Protein AF-A0A9N7NB56-F1 (afdb_monomer_lite)

Structure (mmCIF, N/CA/C/O backbone):
data_AF-A0A9N7NB56-F1
#
_entry.id   AF-A0A9N7NB56-F1
#
loop_
_atom_site.group_PDB
_atom_site.id
_atom_site.type_symbol
_atom_site.label_atom_id
_atom_site.label_alt_id
_atom_site.label_comp_id
_atom_site.label_asym_id
_atom_site.label_entity_id
_atom_site.label_seq_id
_atom_site.pdbx_PDB_ins_code
_atom_site.Cartn_x
_atom_site.Cartn_y
_atom_site.Cartn_z
_atom_site.occupancy
_atom_site.B_iso_or_equiv
_atom_site.auth_seq_id
_atom_site.auth_comp_id
_atom_site.auth_asym_id
_atom_site.auth_atom_id
_atom_site.pdbx_PDB_model_num
ATOM 1 N N . GLY A 1 1 ? 1.271 28.062 16.861 1.00 43.12 1 GLY A N 1
ATOM 2 C CA . GLY A 1 1 ? 0.602 27.598 15.632 1.00 43.12 1 GLY A CA 1
ATOM 3 C C . GLY A 1 1 ? 0.460 26.102 15.735 1.00 43.12 1 GLY A C 1
ATOM 4 O O . GLY A 1 1 ? 1.408 25.473 16.178 1.00 43.12 1 GLY A O 1
ATOM 5 N N . ARG A 1 2 ? -0.720 25.540 15.452 1.00 46.34 2 ARG A N 1
ATOM 6 C CA . ARG A 1 2 ? -0.911 24.083 15.499 1.00 46.34 2 ARG A CA 1
ATOM 7 C C . ARG A 1 2 ? -0.039 23.467 14.411 1.00 46.34 2 ARG A C 1
ATOM 9 O O . ARG A 1 2 ? -0.253 23.765 13.242 1.00 46.34 2 ARG A O 1
ATOM 16 N N . GLU A 1 3 ? 0.943 22.661 14.791 1.00 52.75 3 GLU A N 1
ATOM 17 C CA . GLU A 1 3 ? 1.738 21.892 13.840 1.00 52.75 3 GLU A CA 1
ATOM 18 C C . GLU A 1 3 ? 0.854 20.803 13.225 1.00 52.75 3 GLU A C 1
ATOM 20 O O . GLU A 1 3 ? 0.811 19.662 13.670 1.00 52.75 3 GLU A O 1
ATOM 25 N N . THR A 1 4 ? 0.130 21.154 12.166 1.00 54.88 4 THR A N 1
ATOM 26 C CA . THR A 1 4 ? -0.617 20.227 11.301 1.00 54.88 4 THR A CA 1
ATOM 27 C C . THR A 1 4 ? 0.313 19.417 10.384 1.00 54.88 4 THR A C 1
ATOM 29 O O . THR A 1 4 ? -0.115 18.873 9.371 1.00 54.88 4 THR A O 1
ATOM 32 N N . GLY A 1 5 ? 1.603 19.335 10.726 1.00 62.50 5 GLY A N 1
ATOM 33 C CA . GLY A 1 5 ? 2.691 18.933 9.840 1.00 62.50 5 GLY A CA 1
ATOM 34 C C . GLY A 1 5 ? 2.666 17.474 9.370 1.00 62.50 5 GLY A C 1
ATOM 35 O O . GLY A 1 5 ? 2.934 17.255 8.190 1.00 62.50 5 GLY A O 1
ATOM 36 N N . PRO A 1 6 ? 2.388 16.468 10.222 1.00 63.50 6 PRO A N 1
ATOM 37 C CA . PRO A 1 6 ? 2.377 15.070 9.783 1.00 63.50 6 PRO A CA 1
ATOM 38 C C . PRO A 1 6 ? 1.126 14.737 8.966 1.00 63.50 6 PRO A C 1
ATOM 40 O O . PRO A 1 6 ? 1.234 14.223 7.861 1.00 63.50 6 PRO A O 1
ATOM 43 N N . LEU A 1 7 ? -0.055 15.117 9.462 1.00 66.81 7 LEU A N 1
ATOM 44 C CA . LEU A 1 7 ? -1.332 14.783 8.825 1.00 66.81 7 LEU A CA 1
ATOM 45 C C . LEU A 1 7 ? -1.524 15.491 7.481 1.00 66.81 7 LEU A C 1
ATOM 47 O O . LEU A 1 7 ? -1.948 14.860 6.523 1.00 66.81 7 LEU A O 1
ATOM 51 N N . GLN A 1 8 ? -1.138 16.767 7.353 1.00 70.94 8 GLN A N 1
ATOM 52 C CA . GLN A 1 8 ? -1.194 17.443 6.048 1.00 70.94 8 GLN A CA 1
ATOM 53 C C . GLN A 1 8 ? -0.278 16.807 5.005 1.00 70.94 8 GLN A C 1
ATOM 55 O O . GLN A 1 8 ? -0.625 16.789 3.827 1.00 70.94 8 GLN A O 1
ATOM 60 N N . ARG A 1 9 ? 0.879 16.277 5.417 1.00 69.81 9 ARG A N 1
ATOM 61 C CA . ARG A 1 9 ? 1.789 15.588 4.497 1.00 69.81 9 ARG A CA 1
ATOM 62 C C . ARG A 1 9 ? 1.215 14.258 4.030 1.00 69.81 9 ARG A C 1
ATOM 64 O O . ARG A 1 9 ? 1.273 13.990 2.838 1.00 69.81 9 ARG A O 1
ATOM 71 N N . VAL A 1 10 ? 0.618 13.478 4.929 1.00 69.69 10 VAL A N 1
ATOM 72 C CA . VAL A 1 10 ? -0.036 12.215 4.557 1.00 69.69 10 VAL A CA 1
ATOM 73 C C . VAL A 1 10 ? -1.237 12.474 3.636 1.00 69.69 10 VAL A C 1
ATOM 75 O O . VAL A 1 10 ? -1.332 11.841 2.590 1.00 69.69 10 VAL A O 1
ATOM 78 N N . MET A 1 11 ? -2.058 13.492 3.920 1.00 72.06 11 MET A N 1
ATOM 79 C CA . MET A 1 11 ? -3.144 13.904 3.018 1.00 72.06 11 MET A CA 1
ATOM 80 C C . MET A 1 11 ? -2.637 14.297 1.618 1.00 72.06 11 MET A C 1
ATOM 82 O O . MET A 1 11 ? -3.235 13.914 0.618 1.00 72.06 11 MET A O 1
ATOM 86 N N . MET A 1 12 ? -1.521 15.031 1.508 1.00 67.81 12 MET A N 1
ATOM 87 C CA . MET A 1 12 ? -0.929 15.354 0.198 1.00 67.81 12 MET A CA 1
ATOM 88 C C . MET A 1 12 ? -0.426 14.113 -0.553 1.00 67.81 12 MET A C 1
ATOM 90 O O . MET A 1 12 ? -0.555 14.057 -1.774 1.00 67.81 12 MET A O 1
ATOM 94 N N . LEU A 1 13 ? 0.140 13.131 0.157 1.00 67.19 13 LEU A N 1
ATOM 95 C CA . LEU A 1 13 ? 0.590 11.868 -0.440 1.00 67.19 13 LEU A CA 1
ATOM 96 C C . LEU A 1 13 ? -0.583 11.011 -0.934 1.00 67.19 13 LEU A C 1
ATOM 98 O O . LEU A 1 13 ? -0.448 10.279 -1.911 1.00 67.19 13 LEU A O 1
ATOM 102 N N . GLU A 1 14 ? -1.742 11.113 -0.288 1.00 69.25 14 GLU A N 1
ATOM 103 C CA . GLU A 1 14 ? -2.952 10.421 -0.726 1.00 69.25 14 GLU A CA 1
ATOM 104 C C . GLU A 1 14 ? -3.507 11.045 -2.014 1.00 69.25 14 GLU A C 1
ATOM 106 O O . GLU A 1 14 ? -3.822 10.333 -2.966 1.00 69.25 14 GLU A O 1
ATOM 111 N N . VAL A 1 15 ? -3.511 12.381 -2.105 1.00 66.75 15 VAL A N 1
ATOM 112 C CA . VAL A 1 15 ? -3.892 13.104 -3.333 1.00 66.75 15 VAL A CA 1
ATOM 113 C C . VAL A 1 15 ? -2.996 12.725 -4.517 1.00 66.75 15 VAL A C 1
ATOM 115 O O . VAL A 1 15 ? -3.476 12.641 -5.647 1.00 66.75 15 VAL A O 1
ATOM 118 N N . SER A 1 16 ? -1.704 12.477 -4.282 1.00 72.56 16 SER A N 1
ATOM 119 C CA . SER A 1 16 ? -0.765 12.082 -5.336 1.00 72.56 16 SER A CA 1
ATOM 120 C C . SER A 1 16 ? -0.765 10.584 -5.655 1.00 72.56 16 SER A C 1
ATOM 122 O O . SER A 1 16 ? 0.027 10.162 -6.501 1.00 72.56 16 SER A O 1
ATOM 124 N N . GLN A 1 17 ? -1.635 9.786 -5.019 1.00 82.31 17 GLN A N 1
ATOM 125 C CA . GLN A 1 17 ? -1.663 8.325 -5.164 1.00 82.31 17 GLN A CA 1
ATOM 126 C C . GLN A 1 17 ? -0.276 7.711 -4.908 1.00 82.31 17 GLN A C 1
ATOM 128 O O . GLN A 1 17 ? 0.232 6.892 -5.679 1.00 82.31 17 GLN A O 1
ATOM 133 N N . TYR A 1 18 ? 0.388 8.165 -3.840 1.00 88.44 18 TYR A N 1
ATOM 134 C CA . TYR A 1 18 ? 1.756 7.760 -3.519 1.00 88.44 18 TYR A CA 1
ATOM 135 C C . TYR A 1 18 ? 1.885 6.247 -3.303 1.00 88.44 18 TYR A C 1
ATOM 137 O O . TYR A 1 18 ? 2.893 5.646 -3.685 1.00 88.44 18 TYR A O 1
ATOM 145 N N . LEU A 1 19 ? 0.852 5.614 -2.736 1.00 90.06 19 LEU A N 1
ATOM 146 C CA . LEU A 1 19 ? 0.816 4.164 -2.584 1.00 90.06 19 LEU A CA 1
ATOM 147 C C . LEU A 1 19 ? 0.776 3.474 -3.950 1.00 90.06 19 LEU A C 1
ATOM 149 O O . LEU A 1 19 ? 1.617 2.624 -4.223 1.00 90.06 19 LEU A O 1
ATOM 153 N N . GLU A 1 20 ? -0.164 3.858 -4.807 1.00 90.56 20 GLU A N 1
ATOM 154 C CA . GLU A 1 20 ? -0.460 3.169 -6.063 1.00 90.56 20 GLU A CA 1
ATOM 155 C C . GLU A 1 20 ? 0.584 3.407 -7.149 1.00 90.56 20 GLU A C 1
ATOM 157 O O . GLU A 1 20 ? 0.916 2.484 -7.886 1.00 90.56 20 GLU A O 1
ATOM 162 N N . ASN A 1 21 ? 1.123 4.623 -7.232 1.00 89.25 21 ASN A N 1
ATOM 163 C CA . ASN A 1 21 ? 2.009 5.017 -8.326 1.00 89.25 21 ASN A CA 1
ATOM 164 C C . ASN A 1 21 ? 3.496 4.933 -7.968 1.00 89.25 21 ASN A C 1
ATOM 166 O O . ASN A 1 21 ? 4.331 4.930 -8.872 1.00 89.25 21 ASN A O 1
ATOM 170 N N . TYR A 1 22 ? 3.853 4.870 -6.679 1.00 90.56 22 TYR A N 1
ATOM 171 C CA . TYR A 1 22 ? 5.256 4.878 -6.255 1.00 90.56 22 TYR A CA 1
ATOM 172 C C . TYR A 1 22 ? 5.615 3.738 -5.305 1.00 90.56 22 TYR A C 1
ATOM 174 O O . TYR A 1 22 ? 6.516 2.961 -5.612 1.00 90.56 22 TYR A O 1
ATOM 182 N N . LEU A 1 23 ? 4.933 3.594 -4.169 1.00 93.19 23 LEU A N 1
ATOM 183 C CA . LEU A 1 23 ? 5.341 2.601 -3.171 1.00 93.19 23 LEU A CA 1
ATOM 184 C C . LEU A 1 23 ? 5.067 1.165 -3.626 1.00 93.19 23 LEU A C 1
ATOM 186 O O . LEU A 1 23 ? 5.949 0.311 -3.540 1.00 93.19 23 LEU A O 1
ATOM 190 N N . TRP A 1 24 ? 3.851 0.897 -4.101 1.00 94.19 24 TRP A N 1
ATOM 191 C CA . TRP A 1 24 ? 3.404 -0.449 -4.440 1.00 94.19 24 TRP A CA 1
ATOM 192 C C . TRP A 1 24 ? 4.082 -1.028 -5.689 1.00 94.19 24 TRP A C 1
ATOM 194 O O . TRP A 1 24 ? 4.602 -2.144 -5.604 1.00 94.19 24 TRP A O 1
ATOM 204 N N . PRO A 1 25 ? 4.200 -0.300 -6.819 1.00 92.69 25 PRO A N 1
ATOM 205 C CA . PRO A 1 25 ? 4.884 -0.820 -8.002 1.00 92.69 25 PRO A CA 1
ATOM 206 C C . PRO A 1 25 ? 6.353 -1.159 -7.732 1.00 92.69 25 PRO A C 1
ATOM 208 O O . PRO A 1 25 ? 6.862 -2.138 -8.272 1.00 92.69 25 PRO A O 1
ATOM 211 N N . ASN A 1 26 ? 7.004 -0.401 -6.843 1.00 92.81 26 ASN A N 1
ATOM 212 C CA . ASN A 1 26 ? 8.414 -0.567 -6.490 1.00 92.81 26 ASN A CA 1
ATOM 213 C C . ASN A 1 26 ? 8.641 -1.446 -5.248 1.00 92.81 26 ASN A C 1
ATOM 215 O O . ASN A 1 26 ? 9.768 -1.550 -4.766 1.00 92.81 26 ASN A O 1
ATOM 219 N N . PHE A 1 27 ? 7.598 -2.087 -4.710 1.00 94.19 27 PHE A N 1
ATOM 220 C CA . PHE A 1 27 ? 7.766 -3.020 -3.604 1.00 94.19 27 PHE A CA 1
ATOM 221 C C . PHE A 1 27 ? 8.454 -4.306 -4.081 1.00 94.19 27 PHE A C 1
ATOM 223 O O . PHE A 1 27 ? 7.905 -5.049 -4.903 1.00 94.19 27 PHE A O 1
ATOM 230 N N . ALA A 1 28 ? 9.638 -4.559 -3.522 1.00 93.69 28 ALA A N 1
ATOM 231 C CA . ALA A 1 28 ? 10.410 -5.786 -3.679 1.00 93.69 28 ALA A CA 1
ATOM 232 C C . ALA A 1 28 ? 10.636 -6.406 -2.285 1.00 93.69 28 ALA A C 1
ATOM 234 O O . ALA A 1 28 ? 11.364 -5.806 -1.490 1.00 93.69 28 ALA A O 1
ATOM 235 N N . PRO A 1 29 ? 10.022 -7.555 -1.947 1.00 90.06 29 PRO A N 1
ATOM 236 C CA . PRO A 1 29 ? 10.021 -8.104 -0.586 1.00 90.06 29 PRO A CA 1
ATOM 237 C C . PRO A 1 29 ? 11.409 -8.273 0.044 1.00 90.06 29 PRO A C 1
ATOM 239 O O . PRO A 1 29 ? 11.590 -8.006 1.232 1.00 90.06 29 PRO A O 1
ATOM 242 N N . GLU A 1 30 ? 12.391 -8.676 -0.758 1.00 89.69 30 GLU A N 1
ATOM 243 C CA . GLU A 1 30 ? 13.756 -8.990 -0.335 1.00 89.69 30 GLU A CA 1
ATOM 244 C C . GLU A 1 30 ? 14.613 -7.735 -0.130 1.00 89.69 30 GLU A C 1
ATOM 246 O O . GLU A 1 30 ? 15.568 -7.756 0.644 1.00 89.69 30 GLU A O 1
ATOM 251 N N . ALA A 1 31 ? 14.273 -6.641 -0.817 1.00 90.88 31 ALA A N 1
ATOM 252 C CA . ALA A 1 31 ? 15.027 -5.388 -0.806 1.00 90.88 31 ALA A CA 1
ATOM 253 C C . ALA A 1 31 ? 14.306 -4.248 -0.065 1.00 90.88 31 ALA A C 1
ATOM 255 O O . ALA A 1 31 ? 14.907 -3.207 0.196 1.00 90.88 31 ALA A O 1
ATOM 256 N N . ALA A 1 32 ? 13.025 -4.420 0.274 1.00 92.12 32 ALA A N 1
ATOM 257 C CA . ALA A 1 32 ? 12.221 -3.387 0.910 1.00 92.12 32 ALA A CA 1
ATOM 258 C C . ALA A 1 32 ? 12.764 -3.048 2.303 1.00 92.12 32 ALA A C 1
ATOM 260 O O . ALA A 1 32 ? 12.781 -3.895 3.205 1.00 92.12 32 ALA A O 1
ATOM 261 N N . SER A 1 33 ? 13.166 -1.788 2.487 1.00 92.31 33 SER A N 1
ATOM 262 C CA . SER A 1 33 ? 13.620 -1.273 3.777 1.00 92.31 33 SER A CA 1
ATOM 263 C C . SER A 1 33 ? 12.460 -1.115 4.766 1.00 92.31 33 SER A C 1
ATOM 265 O O . SER A 1 33 ? 11.283 -1.135 4.391 1.00 92.31 33 SER A O 1
ATOM 267 N N . PHE A 1 34 ? 12.799 -0.923 6.043 1.00 91.75 34 PHE A N 1
ATOM 268 C CA . PHE A 1 34 ? 11.829 -0.618 7.095 1.00 91.75 34 PHE A CA 1
ATOM 269 C C . PHE A 1 34 ? 10.974 0.606 6.734 1.00 91.75 34 PHE A C 1
ATOM 271 O O . PHE A 1 34 ? 9.751 0.567 6.841 1.00 91.75 34 PHE A O 1
ATOM 278 N N . GLU A 1 35 ? 11.608 1.675 6.252 1.00 93.44 35 GLU A N 1
ATOM 279 C CA . GLU A 1 35 ? 10.957 2.934 5.886 1.00 93.44 35 GLU A CA 1
ATOM 280 C C . GLU A 1 35 ? 9.967 2.749 4.737 1.00 93.44 35 GLU A C 1
ATOM 282 O O . GLU A 1 35 ? 8.897 3.358 4.757 1.00 93.44 35 GLU A O 1
ATOM 287 N N . HIS A 1 36 ? 10.287 1.896 3.757 1.00 93.56 36 HIS A N 1
ATOM 288 C CA . HIS A 1 36 ? 9.392 1.604 2.634 1.00 93.56 36 HIS A CA 1
ATOM 289 C C . HIS A 1 36 ? 8.122 0.901 3.113 1.00 93.56 36 HIS A C 1
ATOM 291 O O . HIS A 1 36 ? 7.013 1.357 2.834 1.00 93.56 36 HIS A O 1
ATOM 297 N N . VAL A 1 37 ? 8.278 -0.167 3.903 1.00 94.44 37 VAL A N 1
ATOM 298 C CA . VAL A 1 37 ? 7.145 -0.928 4.455 1.00 94.44 37 VAL A CA 1
ATOM 299 C C . VAL A 1 37 ? 6.316 -0.049 5.395 1.00 94.44 37 VAL A C 1
ATOM 301 O O . VAL A 1 37 ? 5.091 -0.025 5.295 1.00 94.44 37 VAL A O 1
ATOM 304 N N . MET A 1 38 ? 6.964 0.737 6.258 1.00 93.44 38 MET A N 1
ATOM 305 C CA . MET A 1 38 ? 6.279 1.665 7.159 1.00 93.44 38 MET A CA 1
ATOM 306 C C . MET A 1 38 ? 5.504 2.741 6.390 1.00 93.44 38 MET A C 1
ATOM 308 O O . MET A 1 38 ? 4.359 3.032 6.726 1.00 93.44 38 MET A O 1
ATOM 312 N N . SER A 1 39 ? 6.085 3.295 5.322 1.00 92.50 39 SER A N 1
ATOM 313 C CA . SER A 1 39 ? 5.403 4.271 4.462 1.00 92.50 39 SER A CA 1
ATOM 314 C C . SER A 1 39 ? 4.157 3.672 3.813 1.00 92.50 39 SER A C 1
ATOM 316 O O . SER A 1 39 ? 3.115 4.321 3.779 1.00 92.50 39 SER A O 1
ATOM 318 N N . MET A 1 40 ? 4.225 2.417 3.359 1.00 94.12 40 MET A N 1
ATOM 319 C CA . MET A 1 40 ? 3.058 1.708 2.826 1.00 94.12 40 MET A CA 1
ATOM 320 C C . MET A 1 40 ? 1.966 1.522 3.885 1.00 94.12 40 MET A C 1
ATOM 322 O O . MET A 1 40 ? 0.805 1.815 3.608 1.00 94.12 40 MET A O 1
ATOM 326 N N . ILE A 1 41 ? 2.326 1.100 5.104 1.00 93.56 41 ILE A N 1
ATOM 327 C CA . ILE A 1 41 ? 1.378 0.958 6.225 1.00 93.56 41 ILE A CA 1
ATOM 328 C C . ILE A 1 41 ? 0.692 2.294 6.528 1.00 93.56 41 ILE A C 1
ATOM 330 O O . ILE A 1 41 ? -0.526 2.336 6.697 1.00 93.56 41 ILE A O 1
ATOM 334 N N . LEU A 1 42 ? 1.455 3.390 6.579 1.00 91.56 42 LEU A N 1
ATOM 335 C CA . LEU A 1 42 ? 0.913 4.725 6.834 1.00 91.56 42 LEU A CA 1
ATOM 336 C C . LEU A 1 42 ? -0.103 5.140 5.764 1.00 91.56 42 LEU A C 1
ATOM 338 O O . LEU A 1 42 ? -1.182 5.609 6.118 1.00 91.56 42 LEU A O 1
ATOM 342 N N . MET A 1 43 ? 0.201 4.917 4.481 1.00 92.31 43 MET A N 1
ATOM 343 C CA . MET A 1 43 ? -0.729 5.228 3.390 1.00 92.31 43 MET A CA 1
ATOM 344 C C . MET A 1 43 ? -2.000 4.375 3.451 1.00 92.31 43 MET A C 1
ATOM 346 O O . MET A 1 43 ? -3.098 4.902 3.293 1.00 92.31 43 MET A O 1
ATOM 350 N N . VAL A 1 44 ? -1.878 3.071 3.725 1.00 92.44 44 VAL A N 1
ATOM 351 C CA . VAL A 1 44 ? -3.043 2.185 3.895 1.00 92.44 44 VAL A CA 1
ATOM 352 C C . VAL A 1 44 ? -3.924 2.672 5.047 1.00 92.44 44 VAL A C 1
ATOM 354 O O . VAL A 1 44 ? -5.135 2.799 4.878 1.00 92.44 44 VAL A O 1
ATOM 357 N N . ASN A 1 45 ? -3.328 3.006 6.194 1.00 91.44 45 ASN A N 1
ATOM 358 C CA . ASN A 1 45 ? -4.059 3.526 7.349 1.00 91.44 45 ASN A CA 1
ATOM 359 C C . ASN A 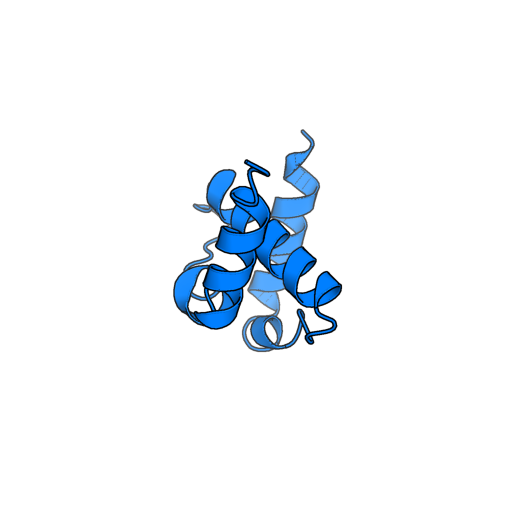1 45 ? -4.767 4.856 7.048 1.00 91.44 45 ASN A C 1
ATOM 361 O O . ASN A 1 45 ? -5.893 5.054 7.504 1.00 91.44 45 ASN A O 1
ATOM 365 N N . GLU A 1 46 ? -4.151 5.753 6.272 1.00 89.25 46 GLU A N 1
ATOM 366 C CA . GLU A 1 46 ? -4.799 7.011 5.888 1.00 89.25 46 GLU A CA 1
ATOM 367 C C . GLU A 1 46 ? -5.980 6.778 4.943 1.00 89.25 46 GLU A C 1
ATOM 369 O O . GLU A 1 46 ? -7.045 7.356 5.147 1.00 89.25 46 GLU A O 1
ATOM 374 N N . LYS A 1 47 ? -5.852 5.867 3.971 1.00 87.88 47 LYS A N 1
ATOM 375 C CA . LYS A 1 47 ? -6.982 5.485 3.111 1.00 87.88 47 LYS A CA 1
ATOM 376 C C . LYS A 1 47 ? -8.175 5.013 3.940 1.00 87.88 47 LYS A C 1
ATOM 378 O O . LYS A 1 47 ? -9.296 5.450 3.700 1.00 87.88 47 LYS A O 1
ATOM 383 N N . PHE A 1 48 ? -7.941 4.196 4.968 1.00 89.06 48 PHE A N 1
ATOM 384 C CA . PHE A 1 48 ? -8.998 3.805 5.907 1.00 89.06 48 PHE A CA 1
ATOM 385 C C . PHE A 1 48 ? -9.590 4.986 6.674 1.00 89.06 48 PHE A C 1
ATOM 387 O O . PHE A 1 48 ? -10.807 5.059 6.835 1.00 89.06 48 PHE A O 1
ATOM 394 N N . ARG A 1 49 ? -8.746 5.909 7.141 1.00 87.56 49 ARG A N 1
ATOM 395 C CA . ARG A 1 49 ? -9.181 7.104 7.871 1.00 87.56 49 ARG A CA 1
ATOM 396 C C . ARG A 1 49 ? -10.106 7.989 7.033 1.00 87.56 49 ARG A C 1
ATOM 398 O O . ARG A 1 49 ? -11.090 8.502 7.559 1.00 87.56 49 ARG A O 1
ATOM 405 N N . GLU A 1 50 ? -9.812 8.118 5.745 1.00 84.50 50 GLU A N 1
ATOM 406 C CA . GLU A 1 50 ? -10.594 8.898 4.781 1.00 84.50 50 GLU A CA 1
ATOM 407 C C . GLU A 1 50 ? -11.763 8.100 4.162 1.00 84.50 50 GLU A C 1
ATOM 409 O O . GLU A 1 50 ? -12.472 8.604 3.294 1.00 84.50 50 GLU A O 1
ATOM 414 N 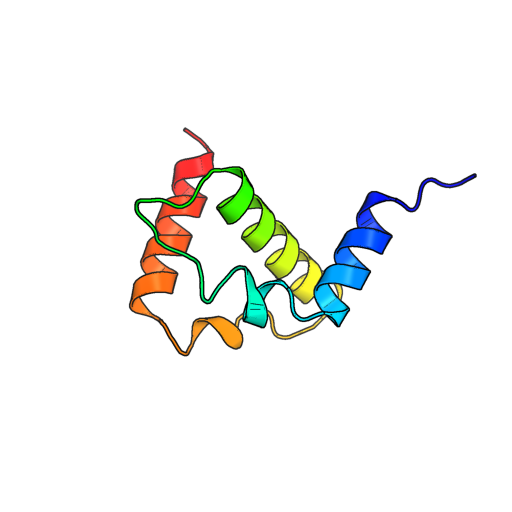N . ASN A 1 51 ? -12.013 6.862 4.615 1.00 84.81 51 ASN A N 1
ATOM 415 C CA . ASN A 1 51 ? -13.012 5.936 4.054 1.00 84.81 51 ASN A CA 1
ATOM 416 C C . ASN A 1 51 ? -12.815 5.629 2.554 1.00 84.81 51 ASN A C 1
ATOM 418 O O . ASN A 1 51 ? -13.769 5.328 1.833 1.00 84.81 51 ASN A O 1
ATOM 422 N N . VAL A 1 52 ? -11.570 5.673 2.084 1.00 86.56 52 VAL A N 1
ATOM 423 C CA . VAL A 1 52 ? -11.162 5.263 0.739 1.00 86.56 52 VAL A CA 1
ATOM 424 C C . VAL A 1 52 ? -10.852 3.765 0.736 1.00 86.56 52 VAL A C 1
ATOM 426 O O . VAL A 1 52 ? -10.340 3.197 1.703 1.00 86.56 52 VAL A O 1
ATOM 429 N N . ALA A 1 53 ? -11.155 3.091 -0.371 1.00 85.94 53 ALA A N 1
ATOM 430 C CA . ALA A 1 53 ? -10.933 1.658 -0.512 1.00 85.94 53 ALA A CA 1
ATOM 431 C C . ALA A 1 53 ? -9.432 1.315 -0.636 1.00 85.94 53 ALA A C 1
ATOM 433 O O . ALA A 1 53 ? -8.887 1.203 -1.733 1.00 85.94 53 ALA A O 1
ATOM 434 N N . ALA A 1 54 ? -8.774 1.105 0.508 1.00 87.88 54 ALA A N 1
ATOM 435 C CA . ALA A 1 54 ? -7.326 0.899 0.612 1.00 87.88 54 ALA A CA 1
ATOM 436 C C . ALA A 1 54 ? -6.793 -0.342 -0.122 1.00 87.88 54 ALA A C 1
ATOM 438 O O . ALA A 1 54 ? -5.635 -0.375 -0.530 1.00 87.88 54 ALA A O 1
ATOM 439 N N . TRP A 1 55 ? -7.626 -1.371 -0.290 1.00 89.50 55 TRP A N 1
ATOM 440 C CA . TRP A 1 55 ? -7.178 -2.662 -0.813 1.00 89.50 55 TRP A CA 1
ATOM 441 C C . TRP A 1 55 ? -7.172 -2.766 -2.338 1.00 89.50 55 TRP A C 1
ATOM 443 O O . TRP A 1 55 ? -6.629 -3.730 -2.871 1.00 89.50 55 TRP A O 1
ATOM 453 N N . ILE A 1 56 ? -7.769 -1.800 -3.048 1.00 89.06 56 ILE A N 1
ATOM 454 C CA . ILE A 1 56 ? -7.986 -1.905 -4.498 1.00 89.06 56 ILE A CA 1
ATOM 455 C C . ILE A 1 56 ? -6.660 -2.061 -5.258 1.00 89.06 56 ILE A C 1
ATOM 457 O O . ILE A 1 56 ? -6.560 -2.904 -6.145 1.00 89.06 56 ILE A O 1
ATOM 461 N N . CYS A 1 57 ? -5.615 -1.329 -4.871 1.00 87.56 57 CYS A N 1
ATOM 462 C CA . CYS A 1 57 ? -4.326 -1.366 -5.566 1.00 87.56 57 CYS A CA 1
ATOM 463 C C . CYS A 1 57 ? -3.563 -2.693 -5.418 1.00 87.56 57 CYS A C 1
ATOM 465 O O . CYS A 1 57 ? -2.685 -2.992 -6.223 1.00 87.56 57 CYS A O 1
ATOM 467 N N . PHE A 1 58 ? -3.888 -3.509 -4.413 1.00 90.88 58 PHE A N 1
ATOM 468 C CA . PHE A 1 58 ? -3.181 -4.766 -4.152 1.00 90.88 58 PHE A CA 1
ATOM 469 C C . PHE A 1 58 ? -3.717 -5.947 -4.977 1.00 90.88 58 PHE A C 1
ATOM 471 O O . PHE A 1 58 ? -3.042 -6.972 -5.073 1.00 90.88 58 PHE A O 1
ATOM 478 N N . TYR A 1 59 ? -4.896 -5.827 -5.605 1.00 88.62 59 TYR A N 1
ATOM 479 C CA . TYR A 1 59 ? -5.505 -6.932 -6.362 1.00 88.62 5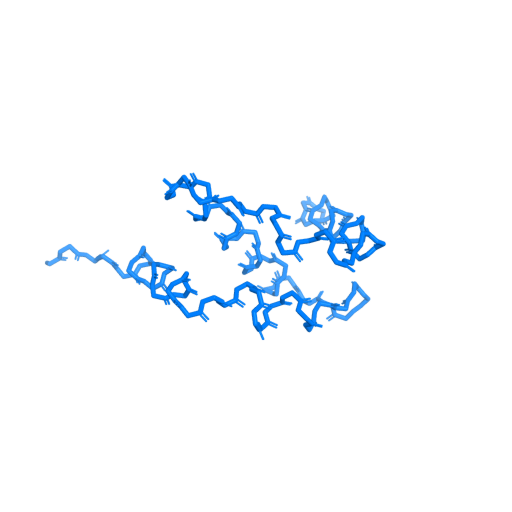9 TYR A CA 1
ATOM 480 C C . TYR A 1 59 ? -4.690 -7.366 -7.583 1.00 88.62 59 TYR A C 1
ATOM 482 O O . TYR A 1 59 ? -4.751 -8.542 -7.953 1.00 88.62 59 TYR A O 1
ATOM 490 N N . ASP A 1 60 ? -3.914 -6.451 -8.165 1.00 85.38 60 ASP A N 1
ATOM 491 C CA . ASP A 1 60 ? -3.133 -6.700 -9.380 1.00 85.38 60 ASP A CA 1
ATOM 492 C C . ASP A 1 60 ? -1.885 -7.566 -9.130 1.00 85.38 60 ASP A C 1
ATOM 494 O O . ASP A 1 60 ? -1.352 -8.164 -10.062 1.00 85.38 60 ASP A O 1
ATOM 498 N N . ARG A 1 61 ? -1.417 -7.666 -7.877 1.00 88.62 61 ARG A N 1
ATOM 499 C CA . ARG A 1 61 ? -0.194 -8.395 -7.488 1.00 88.62 61 ARG A CA 1
ATOM 500 C C . ARG A 1 61 ? -0.390 -9.168 -6.175 1.00 88.62 61 ARG A C 1
ATOM 502 O O . ARG A 1 61 ? 0.141 -8.798 -5.127 1.00 88.62 61 ARG A O 1
ATOM 509 N N . LYS A 1 62 ? -1.194 -10.234 -6.219 1.00 87.50 62 LYS A N 1
ATOM 510 C CA . LYS A 1 62 ? -1.610 -11.006 -5.027 1.00 87.50 62 LYS A CA 1
ATOM 511 C C . LYS A 1 62 ? -0.466 -11.731 -4.312 1.00 87.50 62 LYS A C 1
ATOM 513 O O . LYS A 1 62 ? -0.437 -11.756 -3.089 1.00 87.50 62 LYS A O 1
ATOM 518 N N . ASP A 1 63 ? 0.466 -12.293 -5.069 1.00 90.19 63 ASP A N 1
ATOM 519 C CA . ASP A 1 63 ? 1.695 -12.926 -4.574 1.00 90.19 63 ASP A CA 1
ATOM 520 C C . ASP A 1 63 ? 2.550 -11.941 -3.762 1.00 90.19 63 ASP A C 1
ATOM 522 O O . ASP A 1 63 ? 3.043 -12.236 -2.677 1.00 90.19 63 ASP A O 1
ATOM 526 N N . MET A 1 64 ? 2.653 -10.711 -4.254 1.00 93.12 64 MET A N 1
ATOM 527 C CA . MET A 1 64 ? 3.414 -9.654 -3.595 1.00 93.12 64 MET A CA 1
ATOM 528 C C . MET A 1 64 ? 2.688 -9.104 -2.372 1.00 93.12 64 MET A C 1
ATOM 530 O O . MET A 1 64 ? 3.326 -8.572 -1.466 1.00 93.12 64 MET A O 1
ATOM 534 N N . PHE A 1 65 ? 1.360 -9.227 -2.329 1.00 93.75 65 PHE A N 1
ATOM 535 C CA . PHE A 1 65 ? 0.570 -8.820 -1.174 1.00 93.75 65 PHE A CA 1
ATOM 536 C C . PHE A 1 65 ? 0.804 -9.754 0.015 1.00 93.75 65 PHE A C 1
ATOM 538 O O . PHE A 1 65 ? 0.978 -9.277 1.135 1.00 93.75 65 PHE A O 1
ATOM 545 N N . GLU A 1 66 ? 0.890 -11.063 -0.228 1.00 93.44 66 GLU A N 1
ATOM 546 C CA . GLU A 1 66 ? 1.287 -12.037 0.794 1.00 93.44 66 GLU A CA 1
ATOM 547 C C . GLU A 1 66 ? 2.677 -11.704 1.355 1.00 93.44 66 GLU A C 1
ATOM 549 O O . GLU A 1 66 ? 2.838 -11.535 2.565 1.00 93.44 66 GLU A O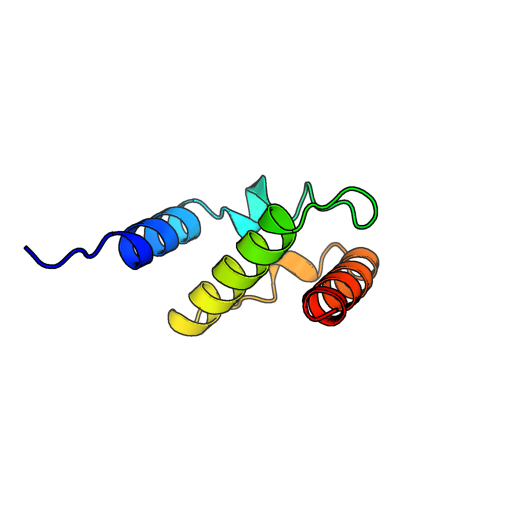 1
ATOM 554 N N . ALA A 1 67 ? 3.651 -11.469 0.473 1.00 94.38 67 ALA A N 1
ATOM 555 C CA . ALA A 1 67 ? 4.999 -11.085 0.877 1.00 94.38 67 ALA A CA 1
ATOM 556 C C . ALA A 1 67 ? 5.040 -9.744 1.639 1.00 94.38 67 ALA A C 1
ATOM 558 O O . ALA A 1 67 ? 5.801 -9.587 2.596 1.00 94.38 67 ALA A O 1
ATOM 559 N N . PHE A 1 68 ? 4.202 -8.771 1.265 1.00 94.50 68 PHE A N 1
ATOM 560 C CA . PHE A 1 68 ? 4.043 -7.527 2.018 1.00 94.50 68 PHE A CA 1
ATOM 561 C C . PHE A 1 68 ? 3.538 -7.790 3.439 1.00 94.50 68 PHE A C 1
ATOM 563 O O . PHE A 1 68 ? 4.147 -7.299 4.389 1.00 94.50 68 PHE A O 1
ATOM 570 N N . LEU A 1 69 ? 2.484 -8.593 3.610 1.00 93.38 69 LEU A N 1
ATOM 571 C CA . LEU A 1 69 ? 1.959 -8.931 4.936 1.00 93.38 69 LEU A CA 1
ATOM 572 C C . LEU A 1 69 ? 3.002 -9.642 5.801 1.00 93.38 69 LEU A C 1
ATOM 574 O O . LEU A 1 69 ? 3.146 -9.302 6.975 1.00 93.38 69 LEU A O 1
ATOM 578 N N . GLU A 1 70 ? 3.781 -10.561 5.231 1.00 93.56 70 GLU A N 1
ATOM 579 C CA . GLU A 1 70 ? 4.900 -11.168 5.951 1.00 93.56 70 GLU A CA 1
ATOM 580 C C . GLU A 1 70 ? 5.916 -10.126 6.426 1.00 93.56 70 GLU A C 1
ATOM 582 O O . GLU A 1 70 ? 6.339 -10.161 7.584 1.00 93.56 70 GLU A O 1
ATOM 587 N N . ARG A 1 71 ? 6.297 -9.171 5.564 1.00 93.50 71 ARG A N 1
ATOM 588 C CA . ARG A 1 71 ? 7.210 -8.083 5.948 1.00 93.50 71 ARG A CA 1
ATOM 589 C C . ARG A 1 71 ? 6.623 -7.242 7.077 1.00 93.50 71 ARG A C 1
ATOM 591 O O . ARG A 1 71 ? 7.350 -6.941 8.016 1.00 93.50 71 ARG A O 1
ATOM 598 N N . VAL A 1 72 ? 5.329 -6.917 7.022 1.00 93.75 72 VAL A N 1
ATOM 599 C CA . VAL A 1 72 ? 4.631 -6.166 8.079 1.00 93.75 72 VAL A CA 1
ATOM 600 C C . VAL A 1 72 ? 4.657 -6.920 9.409 1.00 93.75 72 VAL A C 1
ATOM 602 O O . VAL A 1 72 ? 4.968 -6.326 10.439 1.00 93.75 72 VAL A O 1
ATOM 605 N N . LEU A 1 73 ? 4.369 -8.224 9.406 1.00 91.94 73 LEU A N 1
ATOM 606 C CA . LEU A 1 73 ? 4.361 -9.043 10.623 1.00 91.94 73 LEU A CA 1
ATOM 607 C C . LEU A 1 73 ? 5.753 -9.161 11.258 1.00 91.94 73 LEU A C 1
ATOM 609 O O . LEU A 1 73 ? 5.865 -9.178 12.483 1.00 91.94 73 LEU A O 1
ATOM 613 N N . ARG A 1 74 ? 6.807 -9.179 10.437 1.00 89.56 74 ARG A N 1
ATOM 614 C CA . ARG A 1 74 ? 8.206 -9.235 10.886 1.00 89.56 74 ARG A CA 1
ATOM 615 C C . ARG A 1 74 ? 8.770 -7.886 11.355 1.00 89.56 74 ARG A C 1
ATOM 617 O O . ARG A 1 74 ? 9.881 -7.862 11.859 1.00 89.56 74 ARG A O 1
ATOM 624 N N . LEU A 1 75 ? 8.040 -6.767 11.240 1.00 83.25 75 LEU A N 1
ATOM 625 C CA . LEU A 1 75 ? 8.509 -5.451 11.722 1.00 83.25 75 LEU A CA 1
ATOM 626 C C . LEU A 1 75 ? 8.655 -5.361 13.252 1.00 83.25 75 LEU A C 1
ATOM 628 O O . LEU A 1 75 ? 9.211 -4.382 13.747 1.00 83.25 75 LEU A O 1
ATOM 632 N N . LYS A 1 76 ? 8.084 -6.312 14.000 1.00 63.50 76 LYS A N 1
ATOM 633 C CA . LYS A 1 76 ? 8.039 -6.300 15.470 1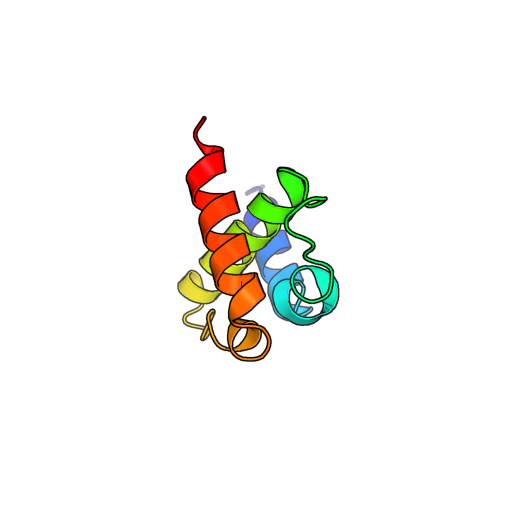.00 63.50 76 LYS A CA 1
ATOM 634 C C . LYS A 1 76 ? 9.119 -7.181 16.126 1.00 63.50 76 LYS A C 1
ATOM 636 O O . LYS A 1 76 ? 9.132 -7.285 17.351 1.00 63.50 76 LYS A O 1
ATOM 641 N N . GLU A 1 77 ? 9.999 -7.795 15.340 1.00 50.38 77 GLU A N 1
ATOM 642 C CA . GLU A 1 77 ? 11.206 -8.490 15.820 1.00 50.38 77 GLU A CA 1
ATOM 643 C C . GLU A 1 77 ? 12.457 -7.655 15.532 1.00 50.38 77 GLU A C 1
ATOM 645 O O . GLU A 1 77 ? 13.346 -7.632 16.412 1.00 50.38 77 GLU A O 1
#

Organism: Striga hermonthica (NCBI:txid68872)

pLDDT: mean 84.16, std 12.86, range [43.12, 94.5]

Foldseek 3Di:
DPCCPPVVVLVVCVVVVCLQPPLPVPDDLVPQDPVSLVNNVSNLVVCVVVVHDSCPSCPVPVVVVVSSVVSVVVSVD

Radius of gyration: 13.0 Å; chains: 1; bounding box: 28×40×25 Å

InterPro domains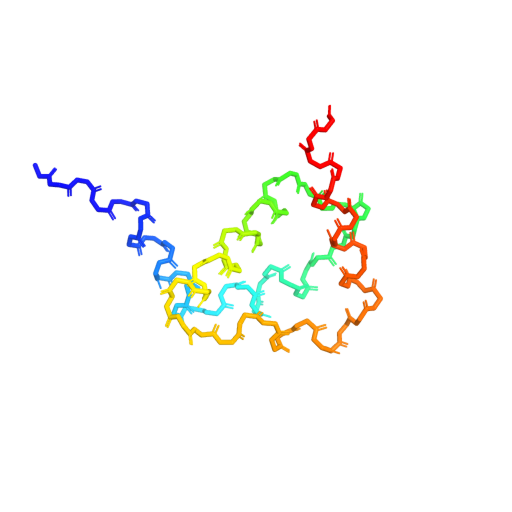:
  IPR032174 RNA helicase aquarius, N-terminal domain [PF16399] (5-76)

Sequence (77 aa):
GRETGPLQRVMMLEVSQYLENYLWPNFAPEAASFEHVMSMILMVNEKFRENVAAWICFYDRKDMFEAFLERVLRLKE

Secondary structure (DSSP, 8-state):
----HHHHHHHHHHHTTHIIIIITTT--TTT--HHHHHHHHHHHHHHHHTT--TTGGGTT-HHHHHHHHHHHHGGG-